Protein AF-A0ABD5S4H2-F1 (afdb_monomer)

Foldseek 3Di:
DKDWDDDPDQKTKIFQVVLVDFPVVLQVQLVVLVHHWADPDRGIIIDGDDPPQDPVNVVSSVVSSVVSSVVSD

Sequence (73 aa):
DLSAPDPDTNIVLVDTSDLDVAAEAFVEACADRGVGASTFGPSTVRFCTHLDVDEDDVDAAIERVGSVVDDMR

Radius of gyration: 11.5 Å; Cα contacts (8 Å, |Δi|>4): 105; chains: 1; bounding box: 28×24×27 Å

pLDDT: mean 96.8, std 2.62, range [84.0, 98.56]

Secondary structure (DSSP, 8-state):
--B-PPPSSSEEEEE-GGGTS-HHHHHHHHHHTT---EEEETTEEEEE--TT--HHHHHHHHHHHHHHHHHH-

InterPro domains:
  IPR015422 Pyridoxal phosphate-dependent transferase, small domain [G3DSA:3.90.1150.10] (1-71)
  IPR015424 Pyridoxal phosphate-dependent transferase [SSF53383] (6-72)

Structure (mmCIF, N/CA/C/O backbone):
data_AF-A0ABD5S4H2-F1
#
_entry.id   AF-A0ABD5S4H2-F1
#
loop_
_atom_site.group_PDB
_atom_site.id
_atom_site.type_symbol
_atom_site.label_atom_id
_atom_site.label_alt_id
_atom_site.label_comp_id
_atom_site.label_asym_id
_atom_site.label_entity_id
_atom_site.label_seq_id
_atom_site.pdbx_PDB_ins_code
_atom_site.Cartn_x
_atom_site.Cartn_y
_atom_site.Cartn_z
_atom_site.occupancy
_atom_site.B_iso_or_equiv
_atom_site.auth_seq_id
_atom_site.auth_comp_id
_atom_site.auth_asym_id
_atom_site.auth_atom_id
_atom_site.pdbx_PDB_model_num
ATOM 1 N N . ASP A 1 1 ? -10.282 6.568 2.816 1.00 87.44 1 ASP A N 1
ATOM 2 C CA . ASP A 1 1 ? -9.657 6.244 1.511 1.00 87.44 1 ASP A CA 1
ATOM 3 C C . ASP A 1 1 ? -8.147 6.143 1.681 1.00 87.44 1 ASP A C 1
ATOM 5 O O . ASP A 1 1 ? -7.669 6.299 2.795 1.00 87.44 1 ASP A O 1
ATOM 9 N N . LEU A 1 2 ? -7.395 5.845 0.622 1.00 95.31 2 LEU A N 1
ATOM 10 C CA . LEU A 1 2 ? -5.932 5.939 0.634 1.00 95.31 2 LEU A CA 1
ATOM 11 C C . LEU A 1 2 ? -5.492 7.170 -0.155 1.00 95.31 2 LEU A C 1
ATOM 13 O O . LEU A 1 2 ? -6.130 7.529 -1.146 1.00 95.31 2 LEU A O 1
ATOM 17 N N . SER A 1 3 ? -4.380 7.785 0.240 1.00 96.62 3 SER A N 1
ATOM 18 C CA . SER A 1 3 ? -3.749 8.841 -0.555 1.00 96.62 3 SER A CA 1
ATOM 19 C C . SER A 1 3 ? -2.231 8.707 -0.567 1.00 96.62 3 SER A C 1
ATOM 21 O O . SER A 1 3 ? -1.636 8.182 0.370 1.00 96.62 3 SER A O 1
ATOM 23 N N . ALA A 1 4 ? -1.595 9.164 -1.641 1.00 96.81 4 ALA A N 1
ATOM 24 C CA . ALA A 1 4 ? -0.145 9.212 -1.765 1.00 96.81 4 ALA A CA 1
ATOM 25 C C . ALA A 1 4 ? 0.253 10.417 -2.633 1.00 96.81 4 ALA A C 1
ATOM 27 O O . ALA A 1 4 ? -0.469 10.734 -3.583 1.00 96.81 4 ALA A O 1
ATOM 28 N N . PRO A 1 5 ? 1.366 11.106 -2.330 1.00 96.62 5 PRO A N 1
ATOM 29 C CA . PRO A 1 5 ? 1.953 12.068 -3.254 1.00 96.62 5 PRO A CA 1
ATOM 30 C C . PRO A 1 5 ? 2.570 11.350 -4.463 1.00 96.62 5 PRO A C 1
ATOM 32 O O . PRO A 1 5 ? 2.885 10.159 -4.389 1.00 96.62 5 PRO A O 1
ATOM 35 N N . ASP A 1 6 ? 2.800 12.093 -5.549 1.00 96.94 6 ASP A N 1
ATOM 36 C CA . ASP A 1 6 ? 3.577 11.586 -6.682 1.00 96.94 6 ASP A CA 1
ATOM 37 C C . ASP A 1 6 ? 4.980 11.158 -6.202 1.00 96.94 6 ASP A C 1
ATOM 39 O O . ASP A 1 6 ? 5.662 11.943 -5.532 1.00 96.94 6 ASP A O 1
ATOM 43 N N . PRO A 1 7 ? 5.420 9.921 -6.494 1.00 96.31 7 PRO A N 1
ATOM 44 C CA . PRO A 1 7 ? 6.714 9.435 -6.043 1.00 96.31 7 PRO A CA 1
ATOM 45 C C . PRO A 1 7 ? 7.852 9.978 -6.917 1.00 96.31 7 PRO A C 1
ATOM 47 O O . PRO A 1 7 ? 7.784 9.957 -8.145 1.00 96.31 7 PRO A O 1
ATOM 50 N N . ASP A 1 8 ? 8.953 10.383 -6.281 1.00 95.62 8 ASP A N 1
ATOM 51 C CA . ASP A 1 8 ? 10.179 10.796 -6.983 1.00 95.62 8 ASP A CA 1
ATOM 52 C C . ASP A 1 8 ? 11.057 9.602 -7.411 1.00 95.62 8 ASP A C 1
ATOM 54 O O . ASP A 1 8 ? 11.961 9.739 -8.239 1.00 95.62 8 ASP A O 1
ATOM 58 N N . THR A 1 9 ? 10.851 8.430 -6.799 1.00 96.75 9 THR A N 1
ATOM 59 C CA . THR A 1 9 ? 11.682 7.227 -6.971 1.00 96.75 9 THR A CA 1
ATOM 60 C C . THR A 1 9 ? 10.824 5.954 -6.986 1.00 96.75 9 THR A C 1
ATOM 62 O O . THR A 1 9 ? 9.625 5.989 -7.231 1.00 96.75 9 THR A O 1
ATOM 65 N N . ASN A 1 10 ? 11.432 4.803 -6.701 1.00 97.44 10 ASN A N 1
ATOM 66 C CA . ASN A 1 10 ? 10.776 3.506 -6.555 1.00 97.44 10 ASN A CA 1
ATOM 67 C C . ASN A 1 10 ? 9.995 3.334 -5.234 1.00 97.44 10 ASN A C 1
ATOM 69 O O . ASN A 1 10 ? 9.629 2.210 -4.895 1.00 97.44 10 ASN A O 1
ATOM 73 N N . ILE A 1 11 ? 9.797 4.400 -4.455 1.00 98.12 11 ILE A N 1
ATOM 74 C CA . ILE A 1 11 ? 9.124 4.361 -3.153 1.00 98.12 11 ILE A CA 1
ATOM 75 C C . ILE A 1 11 ? 7.834 5.178 -3.205 1.00 98.12 11 ILE A C 1
ATOM 77 O O . ILE A 1 11 ? 7.871 6.371 -3.497 1.00 98.12 11 ILE A O 1
ATOM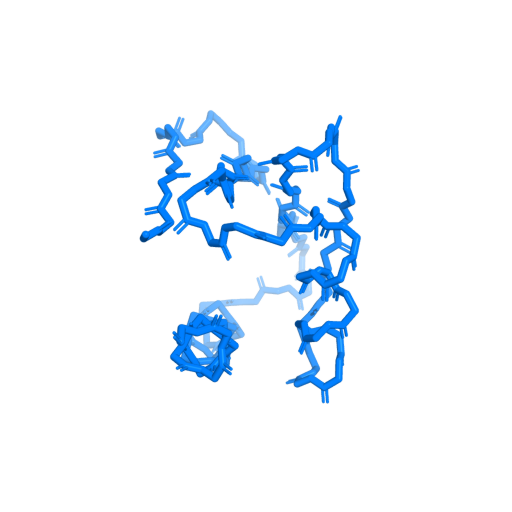 81 N N . VAL A 1 12 ? 6.720 4.553 -2.816 1.00 98.31 12 VAL A N 1
ATOM 82 C CA . VAL A 1 12 ? 5.422 5.212 -2.614 1.00 98.31 12 VAL A CA 1
ATOM 83 C C . VAL A 1 12 ? 5.100 5.222 -1.122 1.00 98.31 12 VAL A C 1
ATOM 85 O O . VAL A 1 12 ? 5.078 4.171 -0.475 1.00 98.31 12 VAL A O 1
ATOM 88 N N . LEU A 1 13 ? 4.863 6.414 -0.572 1.00 98.19 13 LEU A N 1
ATOM 89 C CA . LEU A 1 13 ? 4.410 6.602 0.806 1.00 98.19 13 LEU A CA 1
ATOM 90 C C . LEU A 1 13 ? 2.903 6.847 0.804 1.00 98.19 13 LEU A C 1
ATOM 92 O O . LEU A 1 13 ? 2.441 7.877 0.326 1.00 98.19 13 LEU A O 1
ATOM 96 N N . VAL A 1 14 ? 2.157 5.88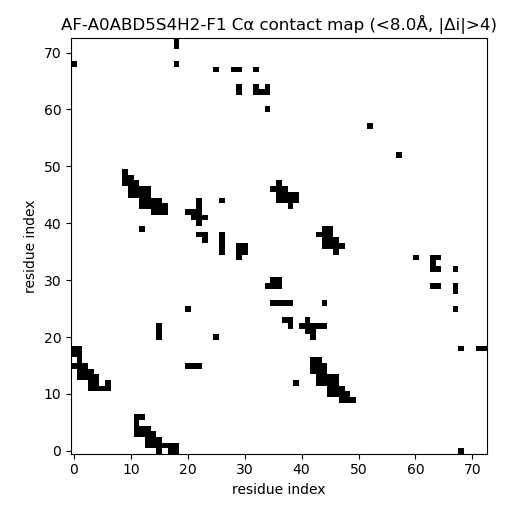9 1.337 1.00 98.12 14 VAL A N 1
ATOM 97 C CA . VAL A 1 14 ? 0.697 5.904 1.388 1.00 98.12 14 VAL A CA 1
ATOM 98 C C . VAL A 1 14 ? 0.248 6.343 2.776 1.00 98.12 14 VAL A C 1
ATOM 100 O O . VAL A 1 14 ? 0.646 5.747 3.781 1.00 98.12 14 VAL A O 1
ATOM 103 N N . ASP A 1 15 ? -0.583 7.378 2.829 1.00 97.69 15 ASP A N 1
ATOM 104 C CA . ASP A 1 15 ? -1.340 7.747 4.018 1.00 97.69 15 ASP A CA 1
ATOM 105 C C . ASP A 1 15 ? -2.563 6.832 4.167 1.00 97.69 15 ASP A C 1
ATOM 107 O O . ASP A 1 15 ? -3.318 6.592 3.222 1.00 97.69 15 ASP A O 1
ATOM 111 N N . THR A 1 16 ? -2.717 6.311 5.380 1.00 96.81 16 THR A N 1
ATOM 112 C CA . THR A 1 16 ? -3.771 5.371 5.794 1.00 96.81 16 THR A CA 1
ATOM 113 C C . THR A 1 16 ? -4.658 5.970 6.887 1.00 96.81 16 THR A C 1
ATOM 115 O O . THR A 1 16 ? -5.433 5.252 7.513 1.00 96.81 16 THR A O 1
ATOM 118 N N . SER A 1 17 ? -4.551 7.280 7.141 1.00 94.75 17 SER A N 1
ATOM 119 C CA . SER A 1 17 ? -5.211 7.944 8.271 1.00 94.75 17 SER A CA 1
ATOM 120 C C . SER A 1 17 ? -6.740 7.845 8.189 1.00 94.75 17 SER A C 1
ATOM 122 O O . SER A 1 17 ? -7.397 7.745 9.219 1.00 94.75 17 SER A O 1
ATOM 124 N N . ASP A 1 18 ? -7.297 7.786 6.976 1.00 94.69 18 ASP A N 1
ATOM 125 C CA . ASP A 1 18 ? -8.740 7.654 6.733 1.00 94.69 18 ASP A CA 1
ATOM 126 C C . ASP A 1 18 ? -9.268 6.206 6.835 1.00 94.69 18 ASP A C 1
ATOM 128 O O . ASP A 1 18 ? -10.426 5.957 6.492 1.00 94.69 18 ASP A O 1
ATOM 132 N N . LEU A 1 19 ? -8.435 5.228 7.212 1.00 91.69 19 LEU A N 1
ATOM 133 C CA . LEU A 1 19 ? -8.878 3.850 7.462 1.00 91.69 19 LEU A CA 1
ATOM 134 C C . LEU A 1 19 ? -9.214 3.585 8.937 1.00 91.69 19 LEU A C 1
ATOM 136 O O . LEU A 1 19 ? -9.642 2.483 9.259 1.00 91.69 19 LEU A O 1
ATOM 140 N N . ASP A 1 20 ? -8.982 4.548 9.839 1.00 90.25 20 ASP A N 1
ATOM 141 C CA . ASP A 1 20 ? -9.200 4.408 11.291 1.00 90.25 20 ASP A CA 1
ATOM 142 C C . ASP A 1 20 ? -8.514 3.172 11.931 1.00 90.25 20 ASP A C 1
ATOM 144 O O . ASP A 1 20 ? -8.873 2.720 13.021 1.00 90.25 20 ASP A O 1
ATOM 148 N N . VAL A 1 21 ? -7.466 2.644 11.288 1.00 92.31 21 VAL A N 1
ATOM 149 C CA . VAL A 1 21 ? -6.628 1.539 11.778 1.00 92.31 21 VAL A CA 1
ATOM 150 C C . VAL A 1 21 ? -5.160 1.953 11.844 1.00 92.31 21 VAL A C 1
ATOM 152 O O . VAL A 1 21 ? -4.714 2.876 11.165 1.00 92.31 21 VAL A O 1
ATOM 155 N N . ALA A 1 22 ? -4.3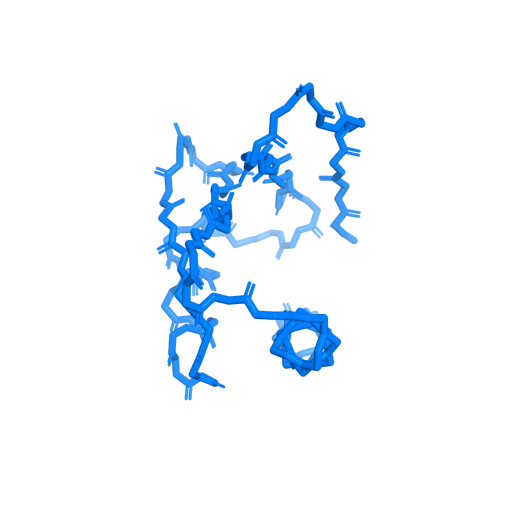75 1.257 12.669 1.00 94.69 22 ALA A N 1
ATOM 156 C CA . ALA A 1 22 ? -2.930 1.459 12.701 1.00 94.69 22 ALA A CA 1
ATOM 157 C C . ALA A 1 22 ? -2.283 0.981 11.389 1.00 94.69 22 ALA A C 1
ATOM 159 O O . ALA A 1 22 ? -2.649 -0.074 10.867 1.00 94.69 22 ALA A O 1
ATOM 160 N N . ALA A 1 23 ? -1.253 1.691 10.916 1.00 96.94 23 ALA A N 1
ATOM 161 C CA . ALA A 1 23 ? -0.509 1.317 9.709 1.00 96.94 23 ALA A CA 1
ATOM 162 C C . ALA A 1 23 ? 0.034 -0.125 9.752 1.00 96.94 23 ALA A C 1
ATOM 164 O O . ALA A 1 23 ? 0.130 -0.782 8.720 1.00 96.94 23 ALA A O 1
ATOM 165 N N . GLU A 1 24 ? 0.371 -0.634 10.939 1.00 97.25 24 GLU A N 1
ATOM 166 C CA . GLU A 1 24 ? 0.863 -2.005 11.118 1.00 97.25 24 GLU A CA 1
ATOM 167 C C . GLU A 1 24 ? -0.209 -3.056 10.807 1.00 97.25 24 GLU A C 1
ATOM 169 O O . GLU A 1 24 ? 0.070 -4.001 10.077 1.00 97.25 24 GLU A O 1
ATOM 174 N N . ALA A 1 25 ? -1.456 -2.832 11.233 1.00 97.19 25 ALA A N 1
ATOM 175 C CA . ALA A 1 25 ? -2.573 -3.721 10.906 1.00 97.19 25 ALA A CA 1
ATOM 176 C C . ALA A 1 25 ? -2.869 -3.731 9.396 1.00 97.19 25 ALA A C 1
ATOM 178 O O . ALA A 1 25 ? -3.157 -4.778 8.818 1.00 97.19 25 ALA A O 1
ATOM 179 N N . PHE A 1 26 ? -2.751 -2.575 8.735 1.00 97.88 26 PHE A N 1
ATOM 180 C CA . PHE A 1 26 ? -2.873 -2.488 7.279 1.00 97.88 26 PHE A CA 1
ATOM 181 C C . PHE A 1 26 ? -1.758 -3.255 6.555 1.00 97.88 26 PHE A C 1
ATOM 183 O O . PHE A 1 26 ? -2.029 -3.978 5.597 1.00 97.88 26 PHE A O 1
ATOM 190 N N . VAL A 1 27 ? -0.511 -3.142 7.025 1.00 98.44 27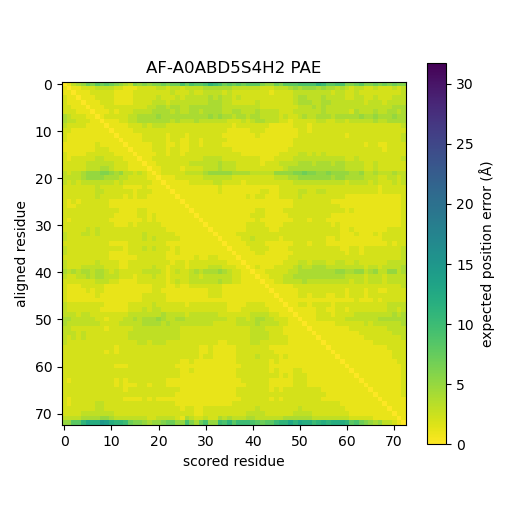 VAL A N 1
ATOM 191 C CA . VAL A 1 27 ? 0.631 -3.889 6.473 1.00 98.44 27 VAL A CA 1
ATOM 192 C C . VAL A 1 27 ? 0.445 -5.397 6.648 1.00 98.44 27 VAL A C 1
ATOM 194 O O . VAL A 1 27 ? 0.666 -6.138 5.691 1.00 98.44 27 VAL A O 1
ATOM 197 N N . GLU A 1 28 ? 0.002 -5.856 7.821 1.00 98.50 28 GLU A N 1
ATOM 198 C CA . GLU A 1 28 ? -0.297 -7.273 8.069 1.00 98.50 28 GLU A CA 1
ATOM 199 C C . GLU A 1 28 ? -1.382 -7.793 7.116 1.00 98.50 28 GLU A C 1
ATOM 201 O O . GLU A 1 28 ? -1.191 -8.809 6.450 1.00 98.50 28 GLU A O 1
ATOM 206 N N . ALA A 1 29 ? -2.476 -7.051 6.946 1.00 98.12 29 ALA A N 1
ATOM 207 C CA . ALA A 1 29 ? -3.556 -7.455 6.049 1.00 98.12 29 ALA A CA 1
ATOM 208 C C . ALA A 1 29 ? -3.172 -7.426 4.557 1.00 98.12 29 ALA A C 1
ATOM 210 O O . ALA A 1 29 ? -3.711 -8.207 3.764 1.00 98.12 29 ALA A O 1
ATOM 211 N N . CYS A 1 30 ? -2.254 -6.540 4.154 1.00 98.56 30 CYS A N 1
ATOM 212 C CA . CYS A 1 30 ? -1.634 -6.585 2.828 1.00 98.56 30 CYS A CA 1
ATOM 213 C C . CYS A 1 30 ? -0.802 -7.862 2.662 1.00 98.56 30 CYS A C 1
ATOM 215 O O . CYS A 1 30 ? -0.924 -8.550 1.645 1.00 98.56 30 CYS A O 1
ATOM 217 N N . ALA A 1 31 ? 0.003 -8.207 3.671 1.00 98.50 31 ALA A N 1
ATOM 218 C CA . ALA A 1 31 ? 0.860 -9.387 3.648 1.00 98.50 31 ALA A CA 1
ATOM 219 C C . ALA A 1 31 ? 0.047 -10.690 3.573 1.00 98.50 31 ALA A C 1
ATOM 221 O O . ALA A 1 31 ? 0.404 -11.577 2.798 1.00 98.50 31 ALA A O 1
ATOM 222 N N . ASP A 1 32 ? -1.089 -10.769 4.272 1.00 98.50 32 ASP A N 1
ATOM 223 C CA . ASP A 1 32 ? -2.026 -11.899 4.192 1.00 98.50 32 ASP A CA 1
ATOM 224 C C . ASP A 1 32 ? -2.611 -12.093 2.783 1.00 98.50 32 ASP A C 1
ATOM 226 O O . ASP A 1 32 ? -2.951 -13.210 2.388 1.00 98.50 32 ASP A O 1
ATOM 230 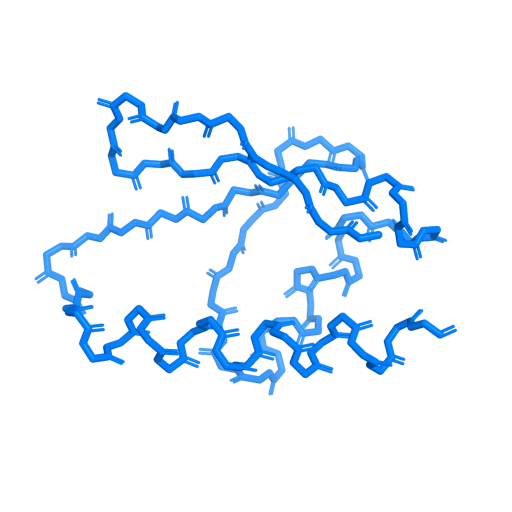N N . ARG A 1 33 ? -2.685 -11.017 1.989 1.00 98.12 33 ARG A N 1
ATOM 231 C CA . ARG A 1 33 ? -3.073 -11.054 0.569 1.00 98.12 33 ARG A CA 1
ATOM 232 C C . ARG A 1 33 ? -1.8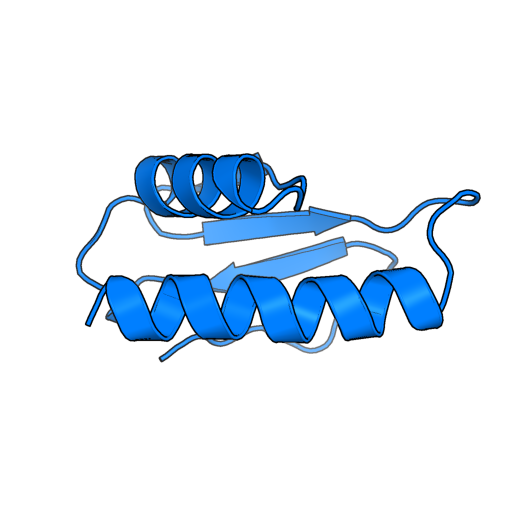79 -11.182 -0.381 1.00 98.12 33 ARG A C 1
ATOM 234 O O . ARG A 1 33 ? -2.057 -11.118 -1.594 1.00 98.12 33 ARG A O 1
ATOM 241 N N . GLY A 1 34 ? -0.672 -11.390 0.139 1.00 98.06 34 GLY A N 1
ATOM 242 C CA . GLY A 1 34 ? 0.543 -11.575 -0.652 1.00 98.06 34 GLY A CA 1
ATOM 243 C C . GLY A 1 34 ? 1.170 -10.279 -1.168 1.00 98.06 34 GLY A C 1
ATOM 244 O O . GLY A 1 34 ? 1.899 -10.324 -2.156 1.00 98.06 34 GLY A O 1
ATOM 245 N N . VAL A 1 35 ? 0.899 -9.131 -0.537 1.00 98.56 35 VAL A N 1
ATOM 246 C CA . VAL A 1 35 ? 1.519 -7.840 -0.879 1.00 98.56 35 VAL A CA 1
ATOM 247 C C . VAL A 1 35 ? 2.446 -7.387 0.246 1.00 98.56 35 VAL A C 1
ATOM 249 O O . VAL A 1 35 ? 2.014 -7.145 1.371 1.00 98.56 35 VAL A O 1
ATOM 252 N N . GLY A 1 36 ? 3.735 -7.251 -0.064 1.00 98.19 36 GLY A N 1
ATOM 253 C CA . GLY A 1 36 ? 4.738 -6.771 0.884 1.00 98.19 36 GLY A CA 1
ATOM 254 C C . GLY A 1 36 ? 4.716 -5.249 1.040 1.00 98.19 36 GLY A C 1
ATOM 255 O O . GLY A 1 36 ? 4.776 -4.514 0.057 1.00 98.19 36 GLY A O 1
ATOM 256 N N . ALA A 1 37 ? 4.697 -4.777 2.285 1.00 98.38 37 ALA A N 1
ATOM 257 C CA . ALA A 1 37 ? 4.830 -3.366 2.636 1.00 98.38 37 ALA A CA 1
ATOM 258 C C . ALA A 1 37 ? 5.521 -3.219 3.999 1.00 98.38 37 ALA A C 1
ATOM 260 O O . ALA A 1 37 ? 5.730 -4.195 4.719 1.00 98.38 37 ALA A O 1
ATOM 261 N N . SER A 1 38 ? 5.891 -1.996 4.367 1.00 98.38 38 SER A N 1
ATOM 262 C CA . SER A 1 38 ? 6.468 -1.704 5.687 1.00 98.38 38 SER A CA 1
ATOM 263 C C . SER A 1 38 ? 5.912 -0.405 6.248 1.00 98.38 38 SER A C 1
ATOM 265 O O . SER A 1 38 ? 5.658 0.522 5.483 1.00 98.38 38 SER A O 1
ATOM 267 N N . THR A 1 39 ? 5.790 -0.289 7.567 1.00 98.00 39 THR A N 1
ATOM 268 C CA . THR A 1 39 ? 5.414 0.975 8.206 1.00 98.00 39 THR A CA 1
ATOM 269 C C . THR A 1 39 ? 6.529 2.018 8.061 1.00 98.00 39 THR A C 1
ATOM 271 O O . THR A 1 39 ? 7.721 1.709 8.093 1.00 98.00 39 THR A O 1
ATOM 274 N N . PHE A 1 40 ? 6.133 3.275 7.870 1.00 96.56 40 PHE A N 1
ATOM 275 C CA . PHE A 1 40 ? 7.018 4.446 7.880 1.00 96.56 40 PHE A CA 1
ATOM 276 C C .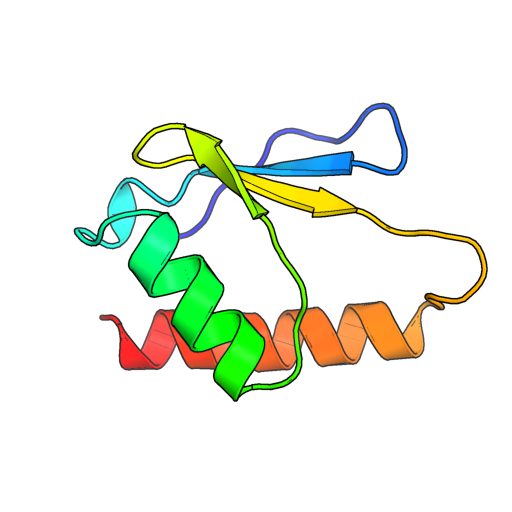 PHE A 1 40 ? 6.648 5.421 9.009 1.00 96.56 40 PHE A C 1
ATOM 278 O O . PHE A 1 40 ? 7.491 6.172 9.494 1.00 96.56 40 PHE A O 1
ATOM 285 N N . GLY A 1 41 ? 5.396 5.369 9.468 1.00 93.81 41 GLY A N 1
ATOM 286 C CA . GLY A 1 41 ? 4.873 6.109 10.612 1.00 93.81 41 GLY A CA 1
ATOM 287 C C . GLY A 1 41 ? 3.552 5.503 11.106 1.00 93.81 41 GLY A C 1
ATOM 288 O O . GLY A 1 41 ? 3.113 4.493 10.556 1.00 93.81 41 GLY A O 1
ATOM 289 N N . PRO A 1 42 ? 2.895 6.106 12.117 1.00 92.62 42 PRO A N 1
ATOM 290 C CA . PRO A 1 42 ? 1.674 5.558 12.725 1.00 92.62 42 PRO A CA 1
ATOM 291 C C . PRO A 1 42 ? 0.513 5.336 11.745 1.00 92.62 42 PRO A C 1
ATOM 293 O O . PRO A 1 42 ? -0.255 4.392 11.913 1.00 92.62 42 PRO A O 1
ATOM 296 N N . SER A 1 43 ? 0.414 6.188 10.722 1.00 95.50 43 SER A N 1
ATOM 297 C CA . SER A 1 43 ? -0.591 6.135 9.655 1.00 95.50 43 SER A CA 1
ATOM 298 C C . SER A 1 43 ? 0.038 6.215 8.257 1.00 95.50 43 SER A C 1
ATOM 300 O O . SER A 1 43 ? -0.630 6.560 7.285 1.00 95.50 43 SER A O 1
ATOM 302 N N . THR A 1 44 ? 1.328 5.884 8.128 1.00 97.88 44 THR A N 1
ATOM 303 C CA . THR A 1 44 ? 2.049 5.951 6.847 1.00 97.88 44 THR A CA 1
ATOM 304 C C . THR A 1 44 ? 2.707 4.620 6.526 1.00 97.88 44 THR A C 1
ATOM 306 O O . THR A 1 44 ? 3.473 4.084 7.333 1.00 97.88 44 THR A O 1
ATOM 309 N N . VAL A 1 45 ? 2.455 4.121 5.320 1.00 98.44 45 VAL A N 1
ATOM 310 C CA . VAL A 1 45 ? 2.951 2.838 4.816 1.00 98.44 45 VAL A CA 1
ATOM 311 C C . VAL A 1 45 ? 3.827 3.067 3.593 1.00 98.44 45 VAL A C 1
ATOM 313 O O . VAL A 1 45 ? 3.532 3.898 2.742 1.00 98.44 45 VAL A O 1
ATOM 316 N N . ARG A 1 46 ? 4.933 2.334 3.513 1.00 98.56 46 ARG A N 1
ATOM 317 C CA . ARG A 1 46 ? 5.892 2.377 2.414 1.00 98.56 46 ARG A CA 1
ATOM 318 C C . ARG A 1 46 ? 5.746 1.134 1.546 1.00 98.56 46 ARG A C 1
ATOM 320 O O . ARG A 1 46 ? 6.006 0.026 2.024 1.00 98.56 46 ARG A O 1
ATOM 327 N N . PHE A 1 47 ? 5.463 1.356 0.270 1.00 98.56 47 PHE A N 1
ATOM 328 C CA . PHE A 1 47 ? 5.622 0.377 -0.800 1.00 98.56 47 PHE A CA 1
ATOM 329 C C . PHE A 1 47 ? 6.892 0.694 -1.586 1.00 98.56 47 PHE A C 1
ATOM 331 O O . PHE A 1 47 ? 7.275 1.858 -1.726 1.00 98.56 47 PHE A O 1
ATOM 338 N N . CYS A 1 48 ? 7.579 -0.342 -2.057 1.00 98.12 48 CYS A N 1
ATOM 339 C CA . CYS A 1 48 ? 8.843 -0.202 -2.767 1.00 98.12 48 CYS A CA 1
ATOM 340 C C . CYS A 1 48 ? 8.901 -1.216 -3.903 1.00 98.12 48 CYS A C 1
ATOM 342 O O . CYS A 1 48 ? 8.770 -2.411 -3.650 1.00 98.12 48 CYS A O 1
ATOM 344 N N . THR A 1 49 ? 9.159 -0.759 -5.125 1.00 98.00 49 THR A N 1
ATOM 345 C CA . THR A 1 49 ? 9.481 -1.658 -6.239 1.00 98.00 49 THR A CA 1
ATOM 346 C C . THR A 1 49 ? 10.980 -1.961 -6.270 1.00 98.00 49 THR A C 1
ATOM 348 O O . THR A 1 49 ? 11.805 -1.223 -5.715 1.00 98.00 49 THR A O 1
ATOM 351 N N . HIS A 1 50 ? 11.344 -3.072 -6.905 1.00 97.00 50 HIS A N 1
ATOM 352 C CA . HIS A 1 50 ? 12.721 -3.461 -7.213 1.00 97.00 50 HIS A CA 1
ATOM 353 C C . HIS A 1 50 ? 12.749 -4.229 -8.539 1.00 97.00 50 HIS A C 1
ATOM 355 O O . HIS A 1 50 ? 11.727 -4.364 -9.197 1.00 97.00 50 HIS A O 1
ATOM 361 N N . LEU A 1 51 ? 13.922 -4.723 -8.943 1.00 98.00 51 LEU A N 1
ATOM 362 C CA . LEU A 1 51 ? 14.128 -5.369 -10.247 1.00 98.00 51 LEU A CA 1
ATOM 363 C C . LEU A 1 51 ? 13.274 -6.626 -10.495 1.00 98.00 51 LEU A C 1
ATOM 365 O O . LEU A 1 51 ? 13.172 -7.042 -11.642 1.00 98.00 51 LEU A O 1
ATOM 369 N N . ASP A 1 52 ? 12.687 -7.206 -9.449 1.00 98.00 52 ASP A N 1
ATOM 370 C CA . ASP A 1 52 ? 11.861 -8.419 -9.530 1.00 98.00 52 ASP A CA 1
ATOM 371 C C . ASP A 1 52 ? 10.364 -8.113 -9.354 1.00 98.00 52 ASP A C 1
ATOM 373 O O . ASP A 1 52 ? 9.599 -9.018 -9.046 1.00 98.00 52 ASP A O 1
ATOM 377 N N . VAL A 1 53 ? 9.970 -6.840 -9.463 1.00 98.06 53 VAL A N 1
ATOM 378 C CA . VAL A 1 53 ? 8.568 -6.410 -9.464 1.00 98.06 53 VAL A CA 1
ATOM 379 C C . VAL A 1 53 ? 8.293 -5.768 -10.813 1.00 98.06 53 VAL A C 1
ATOM 381 O O . VAL A 1 53 ? 8.871 -4.720 -11.121 1.00 98.06 53 VAL A O 1
ATOM 384 N N . ASP A 1 54 ? 7.444 -6.404 -11.611 1.00 98.25 54 ASP A N 1
ATOM 385 C CA . ASP A 1 54 ? 7.032 -5.890 -12.915 1.00 98.25 54 ASP A CA 1
ATOM 386 C C . ASP A 1 54 ? 5.663 -5.185 -12.875 1.00 98.25 54 ASP A C 1
ATOM 388 O O . ASP A 1 54 ? 5.112 -4.898 -11.812 1.00 98.25 54 ASP A O 1
ATOM 392 N N . GLU A 1 55 ? 5.156 -4.799 -14.047 1.00 98.12 55 GLU A N 1
ATOM 393 C CA . GLU A 1 55 ? 3.879 -4.090 -14.180 1.00 98.12 55 GLU A CA 1
ATOM 394 C C . GLU A 1 55 ? 2.685 -4.976 -13.787 1.00 98.12 55 GLU A C 1
ATOM 396 O O . GLU A 1 55 ? 1.795 -4.507 -13.079 1.00 98.12 55 GLU A O 1
ATOM 401 N N . ASP A 1 56 ? 2.714 -6.266 -14.141 1.00 98.56 56 ASP A N 1
ATOM 402 C CA . ASP A 1 56 ? 1.653 -7.218 -13.795 1.00 98.56 56 ASP A CA 1
ATOM 403 C C . ASP A 1 56 ? 1.619 -7.462 -12.272 1.00 98.56 56 ASP A C 1
ATOM 405 O O . ASP A 1 56 ? 0.545 -7.568 -11.669 1.00 98.56 56 ASP A O 1
ATOM 409 N N . ASP A 1 57 ? 2.789 -7.502 -11.623 1.00 98.44 57 ASP A N 1
ATOM 410 C CA . ASP A 1 57 ? 2.896 -7.565 -10.164 1.00 98.44 57 ASP A CA 1
ATOM 411 C C . ASP A 1 57 ? 2.292 -6.324 -9.488 1.00 98.44 57 ASP A C 1
ATOM 413 O O . ASP A 1 57 ? 1.625 -6.445 -8.453 1.00 98.44 57 ASP A O 1
ATOM 417 N N . VAL A 1 58 ? 2.513 -5.131 -10.055 1.00 98.25 58 VAL A N 1
ATOM 418 C CA . VAL A 1 58 ? 1.952 -3.871 -9.541 1.00 98.25 58 VAL A CA 1
ATOM 419 C C . VAL A 1 58 ? 0.435 -3.853 -9.691 1.00 98.25 58 VAL A C 1
ATOM 421 O O . VAL A 1 58 ? -0.255 -3.541 -8.718 1.00 98.25 58 VAL A O 1
ATOM 424 N N . ASP A 1 59 ? -0.096 -4.237 -10.850 1.00 98.50 59 ASP A N 1
ATOM 425 C CA . ASP A 1 59 ? -1.541 -4.314 -11.077 1.00 98.50 59 ASP A CA 1
ATOM 426 C C . ASP A 1 59 ? -2.200 -5.295 -10.098 1.00 98.50 59 ASP A C 1
ATOM 428 O O . ASP A 1 59 ? -3.173 -4.955 -9.414 1.00 98.50 59 ASP A O 1
ATOM 432 N N . ALA A 1 60 ? -1.609 -6.481 -9.922 1.00 98.56 60 ALA A N 1
ATOM 433 C CA . ALA A 1 60 ? -2.084 -7.457 -8.947 1.00 98.56 60 ALA A CA 1
ATOM 434 C C . ALA A 1 60 ? -2.000 -6.930 -7.503 1.00 98.56 60 ALA A C 1
ATOM 436 O O . ALA A 1 60 ? -2.884 -7.204 -6.684 1.00 98.56 60 ALA A O 1
ATOM 437 N N . ALA A 1 61 ? -0.949 -6.178 -7.161 1.00 98.44 61 ALA A N 1
ATOM 438 C CA . ALA A 1 61 ? -0.820 -5.552 -5.851 1.00 98.44 61 ALA A CA 1
ATOM 439 C C . ALA A 1 61 ? -1.911 -4.499 -5.617 1.00 98.44 61 ALA A C 1
ATOM 441 O O . ALA A 1 61 ? -2.492 -4.478 -4.532 1.00 98.44 61 ALA A O 1
ATOM 442 N N . ILE A 1 62 ? -2.237 -3.677 -6.619 1.00 98.12 62 ILE A N 1
ATOM 443 C CA . ILE A 1 62 ? -3.308 -2.674 -6.537 1.00 98.12 62 ILE A CA 1
ATOM 444 C C . ILE A 1 62 ? -4.660 -3.348 -6.279 1.00 98.12 62 ILE A C 1
ATOM 446 O O . ILE A 1 62 ? -5.373 -2.931 -5.365 1.00 98.12 62 ILE A O 1
ATOM 450 N N . GLU A 1 63 ? -4.999 -4.415 -7.009 1.00 98.50 63 GLU A N 1
ATOM 451 C CA . GLU A 1 63 ? -6.249 -5.163 -6.791 1.00 98.50 63 GLU A CA 1
ATOM 452 C C . GLU A 1 63 ? -6.336 -5.734 -5.369 1.00 98.50 63 GLU A C 1
ATOM 454 O O . GLU A 1 63 ? -7.347 -5.586 -4.674 1.00 98.50 63 GLU A O 1
ATOM 459 N N . ARG A 1 64 ? -5.251 -6.364 -4.904 1.00 98.56 64 ARG A N 1
ATOM 460 C CA . ARG A 1 64 ? -5.176 -6.965 -3.566 1.00 98.56 64 ARG A CA 1
ATOM 461 C C . ARG A 1 64 ? -5.290 -5.910 -2.4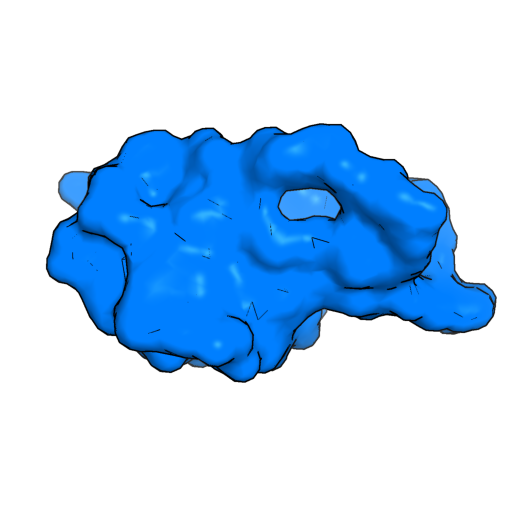75 1.00 98.56 64 ARG A C 1
ATOM 463 O O . ARG A 1 64 ? -6.048 -6.117 -1.532 1.00 98.56 64 ARG A O 1
ATOM 470 N N . VAL A 1 65 ? -4.576 -4.791 -2.606 1.00 98.25 65 VAL A N 1
ATOM 471 C CA . VAL A 1 65 ? -4.643 -3.661 -1.668 1.00 98.25 65 VAL A CA 1
ATOM 472 C C . VAL A 1 65 ? -6.039 -3.039 -1.660 1.00 98.25 65 VAL A C 1
ATOM 474 O O . VAL A 1 65 ? -6.551 -2.739 -0.585 1.00 98.25 65 VAL A O 1
ATOM 477 N N . GLY A 1 66 ? -6.695 -2.917 -2.817 1.00 97.50 66 GLY A N 1
ATOM 478 C CA . GLY A 1 66 ? -8.093 -2.487 -2.900 1.00 97.50 66 GLY A CA 1
ATOM 479 C C . GLY A 1 66 ? -9.017 -3.367 -2.054 1.00 97.50 66 GLY A C 1
ATOM 480 O O . GLY A 1 66 ? -9.764 -2.853 -1.227 1.00 97.50 66 GLY A O 1
ATOM 481 N N . SER A 1 67 ? -8.874 -4.694 -2.152 1.00 97.94 67 SER A N 1
ATOM 482 C 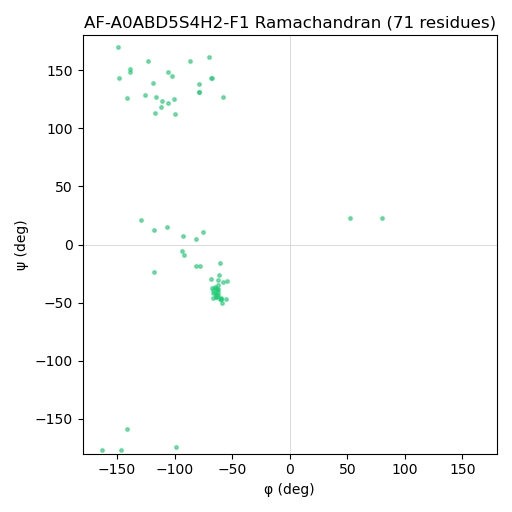CA . SER A 1 67 ? -9.614 -5.632 -1.294 1.00 97.94 67 SER A CA 1
ATOM 483 C C . SER A 1 67 ? -9.290 -5.478 0.198 1.00 97.94 67 SER A C 1
ATOM 485 O O . SER A 1 67 ? -10.189 -5.646 1.018 1.00 97.94 67 SER A O 1
ATOM 487 N N . VAL A 1 68 ? -8.044 -5.151 0.577 1.00 97.88 68 VAL A N 1
ATOM 488 C CA . VAL A 1 68 ? -7.709 -4.823 1.981 1.00 97.88 68 VAL A CA 1
ATOM 489 C C . VAL A 1 68 ? -8.541 -3.643 2.461 1.00 97.88 68 VAL A C 1
ATOM 491 O O . VAL A 1 68 ? -9.147 -3.716 3.526 1.00 97.88 68 VAL A O 1
ATOM 494 N N . VAL A 1 69 ? -8.552 -2.563 1.679 1.00 96.69 69 VAL A N 1
ATOM 495 C CA . VAL A 1 69 ? -9.245 -1.319 2.025 1.00 96.69 69 VAL A CA 1
ATOM 496 C C . VAL A 1 69 ? -10.744 -1.549 2.161 1.00 96.69 69 VAL A C 1
ATOM 498 O O . VAL A 1 69 ? -11.341 -1.050 3.109 1.00 96.69 69 VAL A O 1
ATOM 501 N N . ASP A 1 70 ? -11.342 -2.310 1.246 1.00 95.75 70 ASP A N 1
ATOM 502 C CA . ASP A 1 70 ? -12.773 -2.607 1.286 1.00 95.75 70 ASP A CA 1
ATOM 503 C C . ASP A 1 70 ? -13.166 -3.445 2.512 1.00 95.75 70 ASP A C 1
ATOM 505 O O . ASP A 1 70 ? -14.212 -3.189 3.099 1.00 95.75 70 ASP A O 1
ATOM 509 N N . ASP A 1 71 ? -12.318 -4.382 2.948 1.00 95.38 71 ASP A N 1
ATOM 510 C CA . ASP A 1 71 ? -12.580 -5.211 4.135 1.00 95.38 71 ASP A CA 1
ATOM 511 C C . ASP A 1 71 ? -12.312 -4.482 5.468 1.00 95.38 71 ASP A C 1
ATOM 513 O O . ASP A 1 71 ? -12.760 -4.937 6.522 1.00 95.38 71 ASP A O 1
ATOM 517 N N . MET A 1 72 ? -11.552 -3.381 5.445 1.00 92.25 72 MET A N 1
ATOM 518 C CA . MET A 1 72 ? -11.242 -2.561 6.627 1.00 92.25 72 MET A CA 1
ATOM 519 C C . MET A 1 72 ? -12.231 -1.413 6.862 1.00 92.25 72 MET A C 1
ATOM 521 O O . MET A 1 72 ? -12.154 -0.761 7.903 1.00 92.25 72 MET A O 1
ATOM 525 N N . ARG A 1 73 ? -13.132 -1.161 5.911 1.00 84.00 73 ARG A N 1
ATOM 526 C CA . ARG A 1 73 ? -14.216 -0.175 6.014 1.00 84.00 73 ARG A CA 1
ATOM 527 C C . ARG A 1 73 ? -15.437 -0.737 6.740 1.00 84.00 73 ARG A C 1
ATOM 529 O O . ARG A 1 73 ? -16.106 0.067 7.427 1.00 84.00 73 ARG A O 1
#

Organism: NCBI:txid1776492

Mean predicted aligned error: 2.08 Å

Nearest PDB structures (foldseek):
  1z7d-assembly3_E  TM=8.143E-01  e=2.468E-02  Plasmodium yoelii yoelii
  1z7d-assembly3_F  TM=8.170E-01  e=3.218E-02  Plasmodium yoelii yoelii
  1z7d-assembly1_A  TM=8.143E-01  e=3.218E-02  Plasmodium yoelii yoelii
  3lg0-assembly2_D  TM=8.476E-01  e=4.485E-02  Plasmodium falciparum CDC/Honduras
  5eqc-assembly1_B  TM=7.948E-01  e=2.468E-02  Toxoplasma gondii

Solvent-accessible surface area (backbone atoms only — not comparable to full-atom values): 4194 Å² total; per-residue (Å²): 95,77,49,63,70,90,58,94,62,62,48,44,58,33,40,33,66,63,51,83,53,52,22,62,62,53,34,52,50,29,42,78,65,74,34,82,56,42,70,76,45,72,34,24,34,35,40,70,65,54,99,90,52,55,70,68,55,48,54,52,40,52,56,45,46,50,53,43,54,64,76,60,107